Protein AF-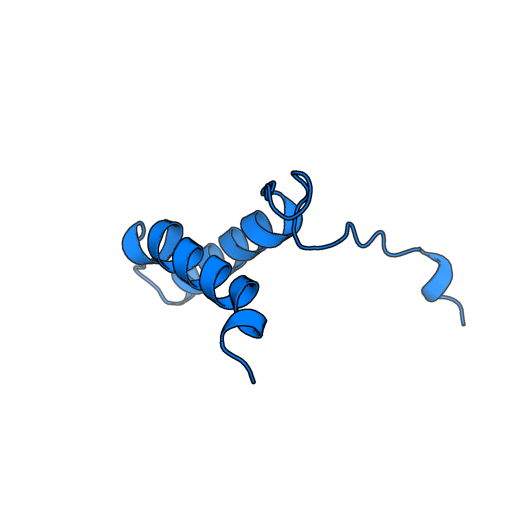A0A3B8MET8-F1 (afdb_monomer_lite)

Foldseek 3Di:
DDPVVCVVVVVVVVCCCVPPVVPDDDPDPVSVVVSSVVVVCCQQQPAQDVVVVGGHNHDPPPVDPVVVPD

Secondary structure (DSSP, 8-state):
--GGG-HHHHHHHHHHIIIIITT---SSHHHHHHHHHHHHHHHHHT--BGGGTSB-SS------GGGG--

Structure (mmCIF, N/CA/C/O backbone):
data_AF-A0A3B8MET8-F1
#
_entry.id   AF-A0A3B8MET8-F1
#
loop_
_atom_site.group_PDB
_atom_site.id
_atom_site.type_symbol
_atom_site.label_atom_id
_atom_site.label_alt_id
_atom_site.label_comp_id
_atom_site.label_asym_id
_atom_site.label_entity_id
_atom_site.label_seq_id
_atom_site.pdbx_PDB_ins_code
_atom_site.Cartn_x
_atom_site.Cartn_y
_atom_site.Cartn_z
_atom_site.occupancy
_atom_site.B_iso_or_equiv
_atom_site.auth_seq_id
_atom_site.auth_comp_id
_atom_site.auth_asym_id
_atom_site.auth_atom_id
_atom_site.pdbx_PDB_model_num
ATOM 1 N N . GLY A 1 1 ? 24.163 -12.615 2.739 1.00 61.38 1 GLY A N 1
ATOM 2 C CA . GLY A 1 1 ? 23.237 -11.819 1.929 1.00 61.38 1 GLY A CA 1
ATOM 3 C C . GLY A 1 1 ? 23.923 -10.521 1.631 1.00 61.38 1 GLY A C 1
ATOM 4 O O . GLY A 1 1 ? 24.378 -9.859 2.558 1.00 61.38 1 GLY A O 1
ATOM 5 N N . SER A 1 2 ? 24.084 -10.223 0.359 1.00 63.00 2 SER A N 1
ATOM 6 C CA . SER A 1 2 ? 24.735 -9.012 -0.098 1.00 63.00 2 SER A CA 1
ATOM 7 C C . SER A 1 2 ? 23.710 -7.883 -0.249 1.00 63.00 2 SER A C 1
ATOM 9 O O . SER A 1 2 ? 22.571 -8.161 -0.622 1.00 63.00 2 SER A O 1
ATOM 11 N N . PRO A 1 3 ? 24.075 -6.611 0.003 1.00 65.00 3 PRO A N 1
ATOM 12 C CA . PRO A 1 3 ? 23.131 -5.486 -0.010 1.00 65.00 3 PRO A CA 1
ATOM 13 C C . PRO A 1 3 ? 22.288 -5.372 -1.290 1.00 65.00 3 PRO A C 1
ATOM 15 O O . PRO A 1 3 ? 21.141 -4.947 -1.251 1.00 65.00 3 PRO A O 1
ATOM 18 N N . TRP A 1 4 ? 22.832 -5.802 -2.429 1.00 64.44 4 TRP A N 1
ATOM 19 C CA . TRP A 1 4 ? 22.166 -5.756 -3.732 1.00 64.44 4 TRP A CA 1
ATOM 20 C C . TRP A 1 4 ? 21.111 -6.853 -3.954 1.00 64.44 4 TRP A C 1
ATOM 22 O O . TRP A 1 4 ? 20.339 -6.766 -4.904 1.00 64.44 4 TRP A O 1
ATOM 32 N N . GLU A 1 5 ? 21.042 -7.874 -3.097 1.00 71.19 5 GLU A N 1
ATOM 33 C CA . GLU A 1 5 ? 20.076 -8.974 -3.235 1.00 71.19 5 GLU A CA 1
ATOM 34 C C . GLU A 1 5 ? 18.677 -8.603 -2.707 1.00 71.19 5 GLU A C 1
ATOM 36 O O . GLU A 1 5 ? 17.698 -9.278 -3.020 1.00 71.19 5 GLU A O 1
ATOM 41 N N . ASN A 1 6 ? 18.554 -7.516 -1.935 1.00 81.81 6 ASN A N 1
ATOM 42 C CA . ASN A 1 6 ? 17.329 -7.181 -1.201 1.00 81.81 6 ASN A CA 1
ATOM 43 C C . ASN A 1 6 ? 16.458 -6.089 -1.855 1.00 81.81 6 ASN A C 1
ATOM 45 O O . ASN A 1 6 ? 15.403 -5.735 -1.322 1.00 81.81 6 ASN A O 1
ATOM 49 N N . GLY A 1 7 ? 16.849 -5.569 -3.024 1.00 81.50 7 GLY A N 1
ATOM 50 C CA . GLY A 1 7 ? 16.202 -4.402 -3.641 1.00 81.50 7 GLY A CA 1
ATOM 51 C C . GLY A 1 7 ? 14.694 -4.560 -3.897 1.00 81.50 7 GLY A C 1
ATOM 52 O O . GLY A 1 7 ? 13.942 -3.589 -3.806 1.00 81.50 7 GLY A O 1
ATOM 53 N N . TYR A 1 8 ? 14.216 -5.786 -4.147 1.00 81.62 8 TYR A N 1
ATOM 54 C CA . TYR A 1 8 ? 12.780 -6.063 -4.272 1.00 81.62 8 TYR A CA 1
ATOM 55 C C . TYR A 1 8 ? 12.026 -5.829 -2.954 1.00 81.62 8 TYR A C 1
ATOM 57 O O . TYR A 1 8 ? 11.008 -5.137 -2.933 1.00 81.62 8 TYR A O 1
ATOM 65 N N . ILE A 1 9 ? 12.534 -6.378 -1.847 1.00 85.12 9 ILE A N 1
ATOM 66 C CA . ILE A 1 9 ? 11.911 -6.240 -0.523 1.00 85.12 9 ILE A CA 1
ATOM 67 C C . ILE A 1 9 ? 11.973 -4.785 -0.058 1.00 85.12 9 ILE A C 1
ATOM 69 O O . ILE A 1 9 ? 11.008 -4.280 0.513 1.00 85.12 9 ILE A O 1
ATOM 73 N N . GLU A 1 10 ? 13.074 -4.091 -0.332 1.00 89.44 10 GLU A N 1
ATOM 74 C CA . GLU A 1 10 ? 13.224 -2.669 -0.010 1.00 89.44 10 GLU A CA 1
ATOM 75 C C . GLU A 1 10 ? 12.221 -1.806 -0.773 1.00 89.44 10 GLU A C 1
ATOM 77 O O . GLU A 1 10 ? 11.531 -0.987 -0.163 1.00 89.44 10 GLU A O 1
ATOM 82 N N . SER A 1 11 ? 12.065 -2.039 -2.080 1.00 87.88 11 SER A N 1
ATOM 83 C CA . SER A 1 11 ? 11.074 -1.340 -2.903 1.00 87.88 11 SER A CA 1
ATOM 84 C C . SER A 1 11 ? 9.645 -1.608 -2.427 1.00 87.88 11 SER A C 1
ATOM 86 O O . SER A 1 11 ? 8.854 -0.672 -2.284 1.00 87.88 11 SER A O 1
ATOM 88 N N . PHE A 1 12 ? 9.318 -2.867 -2.121 1.00 90.44 12 PHE A N 1
ATOM 89 C CA . PHE A 1 12 ? 8.013 -3.244 -1.581 1.00 90.44 12 PHE A CA 1
ATOM 90 C C . PHE A 1 12 ? 7.730 -2.531 -0.253 1.00 90.44 12 PHE A C 1
ATOM 92 O O . PHE A 1 12 ? 6.702 -1.871 -0.119 1.00 90.44 12 PHE A O 1
ATOM 99 N N . ASN A 1 13 ? 8.651 -2.615 0.711 1.00 92.56 13 ASN A N 1
ATOM 100 C CA . ASN A 1 13 ? 8.472 -2.035 2.042 1.00 92.56 13 ASN A CA 1
ATOM 101 C C . ASN A 1 13 ? 8.414 -0.505 2.010 1.00 92.56 13 ASN A C 1
ATOM 103 O O . ASN A 1 13 ? 7.651 0.089 2.771 1.00 92.56 13 ASN A O 1
ATOM 107 N N . GLY A 1 14 ? 9.200 0.136 1.139 1.00 94.88 14 GLY A N 1
ATOM 108 C CA . GLY A 1 14 ? 9.129 1.579 0.917 1.00 94.88 14 GLY A CA 1
ATOM 109 C C . GLY A 1 14 ? 7.749 1.991 0.412 1.00 94.88 14 GLY A C 1
ATOM 110 O O . GLY A 1 14 ? 7.070 2.790 1.048 1.00 94.88 14 GLY A O 1
ATOM 111 N N . LYS A 1 15 ? 7.277 1.357 -0.669 1.00 94.31 15 LYS A N 1
ATOM 112 C CA . LYS A 1 15 ? 5.961 1.656 -1.253 1.00 94.31 15 LYS A CA 1
ATOM 113 C C . LYS A 1 15 ? 4.804 1.343 -0.313 1.00 94.31 15 LYS A C 1
ATOM 115 O O . LYS A 1 15 ? 3.870 2.130 -0.233 1.00 94.31 15 LYS A O 1
ATOM 120 N N . PHE A 1 16 ? 4.877 0.241 0.425 1.00 95.62 16 PHE A N 1
ATOM 121 C CA . PHE A 1 16 ? 3.856 -0.119 1.403 1.00 95.62 16 PHE A CA 1
ATOM 122 C C . PHE A 1 16 ? 3.730 0.929 2.512 1.00 95.62 16 PHE A C 1
ATOM 124 O O . PHE A 1 16 ? 2.623 1.302 2.900 1.00 95.62 16 PHE A O 1
ATOM 131 N N . ARG A 1 17 ? 4.869 1.433 3.000 1.00 96.56 17 ARG A N 1
ATOM 132 C CA . ARG A 1 17 ? 4.892 2.483 4.017 1.00 96.56 17 ARG A CA 1
ATOM 133 C C . ARG A 1 17 ? 4.300 3.785 3.485 1.00 96.56 17 ARG A C 1
ATOM 135 O O . ARG A 1 17 ? 3.400 4.328 4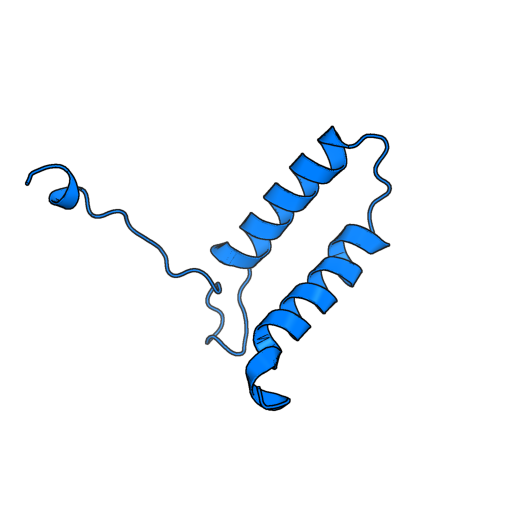.115 1.00 96.56 17 ARG A O 1
ATOM 142 N N . ASP A 1 18 ? 4.778 4.250 2.336 1.00 96.81 18 ASP A N 1
ATOM 143 C CA . ASP A 1 18 ? 4.414 5.568 1.811 1.00 96.81 18 ASP A CA 1
ATOM 144 C C . ASP A 1 18 ? 2.966 5.636 1.321 1.00 96.81 18 ASP A C 1
ATOM 146 O O . ASP A 1 18 ? 2.315 6.663 1.473 1.00 96.81 18 ASP A O 1
ATOM 150 N 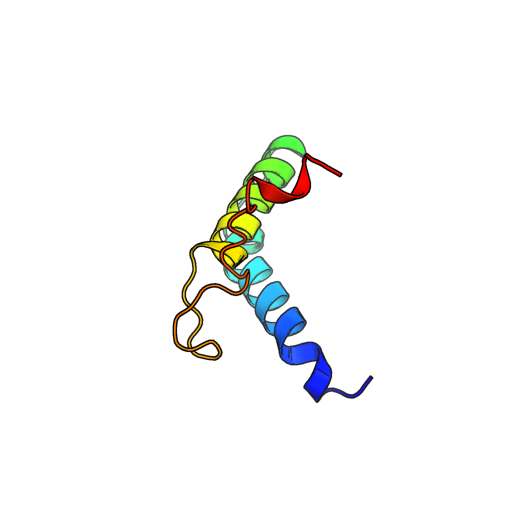N . GLU A 1 19 ? 2.457 4.551 0.736 1.00 95.19 19 GLU A N 1
ATOM 151 C CA . GLU A 1 19 ? 1.155 4.566 0.066 1.00 95.19 19 GLU A CA 1
ATOM 152 C C . GLU A 1 19 ? 0.011 4.017 0.914 1.00 95.19 19 GLU A C 1
ATOM 154 O O . GLU A 1 19 ? -1.138 4.335 0.623 1.00 95.19 19 GLU A O 1
ATOM 159 N N . LEU A 1 20 ? 0.294 3.181 1.919 1.00 96.44 20 LEU A N 1
ATOM 160 C CA . LEU A 1 20 ? -0.743 2.646 2.800 1.00 96.44 20 LEU A CA 1
ATOM 161 C C . LEU A 1 20 ? -0.556 3.117 4.238 1.00 96.44 20 LEU A C 1
ATOM 163 O O . LEU A 1 20 ? -1.427 3.785 4.780 1.00 96.44 20 LEU A O 1
ATOM 167 N N . LEU A 1 21 ? 0.571 2.784 4.869 1.00 95.69 21 LEU A N 1
ATOM 168 C CA . LEU A 1 21 ? 0.714 2.998 6.314 1.00 95.69 21 LEU A CA 1
ATOM 169 C C . LEU A 1 21 ? 0.752 4.479 6.708 1.00 95.69 21 LEU A C 1
ATOM 171 O O . LEU A 1 21 ? 0.250 4.830 7.767 1.00 95.69 21 LEU A O 1
ATOM 175 N N . ASN A 1 22 ? 1.341 5.332 5.869 1.00 95.56 22 ASN A N 1
ATOM 176 C CA . ASN A 1 22 ? 1.383 6.776 6.098 1.00 95.56 22 ASN A CA 1
ATOM 177 C C . ASN A 1 22 ? 0.112 7.496 5.610 1.00 95.56 22 ASN A C 1
ATOM 179 O O . ASN A 1 22 ? -0.108 8.643 5.991 1.00 95.56 22 ASN A O 1
ATOM 183 N N . GLY A 1 23 ? -0.682 6.859 4.741 1.00 92.94 23 GLY A N 1
ATOM 184 C CA . GLY A 1 23 ? -1.873 7.454 4.127 1.00 92.94 23 GLY A CA 1
ATOM 185 C C . GLY A 1 23 ? -3.183 7.122 4.841 1.00 92.94 23 GLY A C 1
ATOM 186 O O . GLY A 1 23 ? -4.149 7.865 4.704 1.00 92.94 23 GLY A O 1
ATOM 187 N N . GLU A 1 24 ? -3.214 6.037 5.613 1.00 93.81 24 GLU A N 1
ATOM 188 C CA . GLU A 1 24 ? -4.428 5.510 6.236 1.00 93.81 24 GLU A CA 1
ATOM 189 C C . GLU A 1 24 ? -4.360 5.573 7.766 1.00 93.81 24 GLU A C 1
ATOM 191 O O . GLU A 1 24 ? -3.326 5.299 8.380 1.00 93.81 24 GLU A O 1
ATOM 196 N N . ILE A 1 25 ? -5.498 5.866 8.399 1.00 94.75 25 ILE A N 1
ATOM 197 C CA . ILE A 1 25 ? -5.688 5.688 9.843 1.00 94.75 25 ILE A CA 1
ATOM 198 C C . ILE A 1 25 ? -6.571 4.463 10.042 1.00 94.75 25 ILE A C 1
ATOM 200 O O . ILE A 1 25 ? -7.751 4.479 9.709 1.00 94.75 25 ILE A O 1
ATOM 204 N N . PHE A 1 26 ? -6.015 3.410 10.634 1.00 95.94 26 PHE A N 1
ATOM 205 C CA . PHE A 1 26 ? -6.780 2.206 10.944 1.00 95.94 26 PHE A CA 1
ATOM 206 C C . PHE A 1 26 ? -7.511 2.362 12.274 1.00 95.94 26 PHE A C 1
ATOM 208 O O . PHE A 1 26 ? -6.892 2.541 13.323 1.00 95.94 26 PHE A O 1
ATOM 215 N N . THR A 1 27 ? -8.831 2.227 12.245 1.00 95.94 27 THR A N 1
ATOM 216 C CA . THR A 1 27 ? -9.675 2.274 13.447 1.00 95.94 27 THR A CA 1
ATOM 217 C C . THR A 1 27 ? -9.810 0.904 14.105 1.00 95.94 27 THR A C 1
ATOM 219 O O . THR A 1 27 ? -10.066 0.800 15.305 1.00 95.94 27 THR A O 1
ATOM 222 N N . THR A 1 28 ? -9.597 -0.170 13.335 1.00 97.69 28 THR A N 1
ATOM 223 C CA . THR A 1 28 ? -9.649 -1.551 13.825 1.00 97.69 28 THR A CA 1
ATOM 224 C C . THR A 1 28 ? -8.567 -2.431 13.200 1.00 97.69 28 THR A C 1
ATOM 226 O O . THR A 1 28 ? -8.103 -2.213 12.079 1.00 97.69 28 THR A O 1
ATOM 229 N N . LEU A 1 29 ? -8.215 -3.517 13.894 1.00 97.31 29 LEU A N 1
ATOM 230 C CA . LEU A 1 29 ? -7.318 -4.538 13.345 1.00 97.31 29 LEU A CA 1
ATOM 231 C C . LEU A 1 29 ? -7.905 -5.214 12.092 1.00 97.31 29 LEU A C 1
ATOM 233 O O . LEU A 1 29 ? -7.161 -5.641 11.209 1.00 97.31 29 LEU A O 1
ATOM 237 N N . GLN A 1 30 ? -9.231 -5.346 12.016 1.00 97.50 30 GLN A N 1
ATOM 238 C CA . GLN A 1 30 ? -9.898 -5.939 10.859 1.00 97.50 30 GLN A CA 1
ATOM 239 C C . GLN A 1 30 ? -9.719 -5.067 9.614 1.00 97.50 30 GLN A C 1
ATOM 241 O O . GLN A 1 30 ? -9.345 -5.583 8.563 1.00 97.50 30 GLN A O 1
ATOM 246 N N . GLU A 1 31 ? -9.915 -3.759 9.751 1.00 97.00 31 GLU A N 1
ATOM 247 C CA . GLU A 1 31 ? -9.682 -2.782 8.689 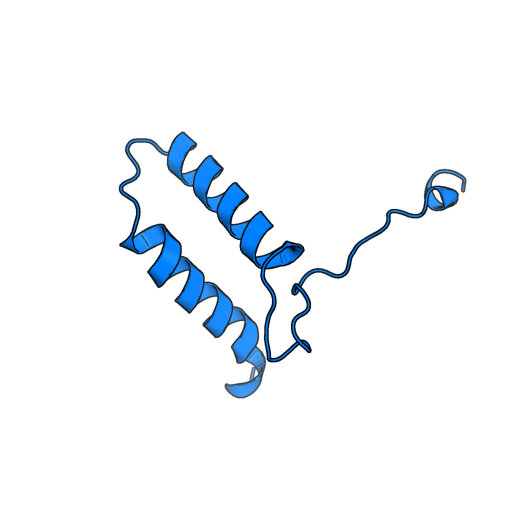1.00 97.00 31 GLU A CA 1
ATOM 248 C C . GLU A 1 31 ? -8.232 -2.833 8.193 1.00 97.00 31 GLU A C 1
ATOM 250 O O . GLU A 1 31 ? -7.998 -3.022 6.998 1.00 97.00 31 GLU A O 1
ATOM 255 N N . ALA A 1 32 ? -7.260 -2.812 9.112 1.00 96.38 32 ALA A N 1
ATOM 256 C CA . ALA A 1 32 ? -5.843 -2.933 8.768 1.00 96.38 32 ALA A CA 1
ATOM 257 C C . ALA A 1 32 ? -5.542 -4.205 7.957 1.00 96.38 32 ALA A C 1
ATOM 259 O O . ALA A 1 32 ? -4.820 -4.159 6.957 1.00 96.38 32 ALA A O 1
ATOM 260 N N . LYS A 1 33 ? -6.129 -5.347 8.343 1.00 97.25 33 LYS A N 1
ATOM 261 C CA . LYS A 1 33 ? -5.970 -6.619 7.619 1.00 97.25 33 LYS A CA 1
ATOM 262 C C . LYS A 1 33 ? -6.566 -6.561 6.214 1.00 97.25 33 LYS A C 1
ATOM 264 O O . LYS A 1 33 ? -5.924 -7.024 5.271 1.00 97.25 33 LYS A O 1
ATOM 269 N N . VAL A 1 34 ? -7.773 -6.013 6.071 1.00 97.44 34 VAL A N 1
ATOM 270 C CA . VAL A 1 34 ? -8.468 -5.918 4.779 1.00 97.44 34 VAL A CA 1
ATOM 271 C C . VAL A 1 34 ? -7.705 -5.000 3.828 1.00 97.44 34 VAL A C 1
ATOM 273 O O . VAL A 1 34 ? -7.389 -5.416 2.712 1.00 97.44 34 VAL A O 1
ATOM 276 N N . LEU A 1 35 ? -7.344 -3.798 4.279 1.00 97.00 35 LEU A N 1
ATOM 277 C CA . LEU A 1 35 ? -6.636 -2.815 3.459 1.00 97.00 35 LEU A CA 1
ATOM 278 C C . LEU A 1 35 ? -5.229 -3.292 3.084 1.00 97.00 35 LEU A C 1
ATOM 280 O O . LEU A 1 35 ? -4.843 -3.204 1.920 1.00 97.00 35 LEU A O 1
ATOM 284 N N . THR A 1 36 ? -4.500 -3.919 4.013 1.00 96.50 36 THR A N 1
ATOM 285 C CA . THR A 1 36 ? -3.190 -4.527 3.714 1.00 96.50 36 THR A CA 1
ATOM 286 C C . THR A 1 36 ? -3.306 -5.643 2.673 1.00 96.50 36 THR A C 1
ATOM 288 O O . THR A 1 36 ? -2.511 -5.710 1.732 1.00 96.50 36 THR A O 1
ATOM 291 N N . ALA A 1 37 ? -4.299 -6.531 2.805 1.00 95.62 37 ALA A N 1
ATOM 292 C CA . ALA A 1 37 ? -4.508 -7.620 1.853 1.00 95.62 37 ALA A CA 1
ATOM 293 C C . ALA A 1 37 ? -4.888 -7.096 0.462 1.00 95.62 37 ALA A C 1
ATOM 295 O O . ALA A 1 37 ? -4.384 -7.599 -0.549 1.00 95.62 37 ALA A O 1
ATOM 296 N N . TRP A 1 38 ? -5.744 -6.073 0.416 1.00 95.94 38 TRP A N 1
ATOM 297 C CA . TRP A 1 38 ? -6.125 -5.403 -0.818 1.00 95.94 38 TRP A CA 1
ATOM 298 C C . TRP A 1 38 ? -4.921 -4.730 -1.483 1.00 95.94 38 TRP A C 1
ATOM 300 O O . TRP A 1 38 ? -4.637 -5.023 -2.646 1.00 95.94 38 TRP A O 1
ATOM 310 N N . TRP A 1 39 ? -4.156 -3.922 -0.744 1.00 95.94 39 TRP A N 1
ATOM 311 C CA . TRP A 1 39 ? -2.984 -3.220 -1.271 1.00 95.94 39 TRP A CA 1
ATOM 312 C C . TRP A 1 39 ? -1.941 -4.203 -1.811 1.00 95.94 39 TRP A C 1
ATOM 314 O O . TRP A 1 39 ? -1.467 -4.061 -2.938 1.00 95.94 39 TRP A O 1
ATOM 324 N N . ARG A 1 40 ? -1.661 -5.284 -1.069 1.00 94.69 40 ARG A N 1
ATOM 325 C CA . ARG A 1 40 ? -0.750 -6.347 -1.518 1.00 94.69 40 ARG A CA 1
ATOM 326 C C . ARG A 1 40 ? -1.209 -6.970 -2.837 1.00 94.69 40 ARG A C 1
ATOM 328 O O . ARG A 1 40 ? -0.379 -7.243 -3.702 1.00 94.69 40 ARG A O 1
ATOM 335 N N . ARG A 1 41 ? -2.518 -7.193 -3.014 1.00 94.25 41 ARG A N 1
ATOM 336 C CA . ARG A 1 41 ? -3.075 -7.710 -4.274 1.00 94.25 41 ARG A CA 1
ATOM 337 C C . ARG A 1 41 ? -2.858 -6.722 -5.422 1.00 94.25 41 ARG A C 1
ATOM 339 O O . ARG A 1 41 ? -2.457 -7.154 -6.499 1.00 94.25 41 ARG A O 1
ATOM 346 N N . GLN A 1 42 ? -3.086 -5.428 -5.194 1.00 93.62 42 GLN A N 1
ATOM 347 C CA . GLN A 1 42 ? -2.848 -4.389 -6.202 1.00 93.62 42 GLN A CA 1
ATOM 348 C C . GLN A 1 42 ? -1.374 -4.350 -6.619 1.00 93.62 42 GLN A C 1
ATOM 350 O O . GLN A 1 42 ? -1.065 -4.464 -7.806 1.00 93.62 42 GLN A O 1
ATOM 355 N N . TYR A 1 43 ? -0.463 -4.271 -5.646 1.00 92.94 43 TYR A N 1
ATOM 356 C CA . TYR A 1 43 ? 0.975 -4.202 -5.896 1.00 92.94 43 TYR A CA 1
ATOM 357 C C . TYR A 1 43 ? 1.485 -5.420 -6.677 1.00 92.94 43 TYR A C 1
ATOM 359 O O . TYR A 1 43 ? 2.232 -5.263 -7.642 1.00 92.94 43 TYR A O 1
ATOM 367 N N . ASN A 1 44 ? 1.049 -6.623 -6.284 1.00 90.81 44 ASN A N 1
ATOM 368 C CA . ASN A 1 44 ? 1.546 -7.873 -6.853 1.00 90.81 44 ASN A CA 1
ATOM 369 C C . ASN A 1 44 ? 0.900 -8.258 -8.188 1.00 90.81 44 ASN A C 1
ATOM 371 O O . ASN A 1 44 ? 1.550 -8.941 -8.968 1.00 90.81 44 ASN A O 1
ATOM 375 N N . HIS A 1 45 ? -0.351 -7.884 -8.464 1.00 89.19 45 HIS A N 1
ATOM 376 C CA . HIS A 1 45 ? -1.071 -8.415 -9.634 1.00 89.19 45 HIS A CA 1
ATOM 377 C C . HIS A 1 45 ? -1.484 -7.372 -10.663 1.00 89.19 45 HIS A C 1
ATOM 379 O O . HIS A 1 45 ? -1.798 -7.745 -11.788 1.00 89.19 45 HIS A O 1
ATOM 385 N N . LEU A 1 46 ? -1.523 -6.094 -10.291 1.00 89.06 46 LEU A N 1
ATOM 386 C CA . LEU A 1 46 ? -2.110 -5.054 -11.138 1.00 89.06 46 LEU A CA 1
ATOM 387 C C . LEU A 1 46 ? -1.133 -3.920 -11.424 1.00 89.06 46 LEU A C 1
ATOM 389 O O . LEU A 1 46 ? -1.155 -3.354 -12.514 1.00 89.06 46 LEU A O 1
ATOM 393 N N . ARG A 1 47 ? -0.253 -3.597 -10.475 1.00 88.50 47 ARG A N 1
ATOM 394 C CA . ARG A 1 47 ? 0.678 -2.486 -10.631 1.00 88.50 47 ARG A CA 1
ATOM 395 C C . ARG A 1 47 ? 1.766 -2.808 -11.665 1.00 88.50 47 ARG A C 1
ATOM 397 O O . ARG A 1 47 ? 2.463 -3.804 -11.493 1.00 88.50 47 ARG A O 1
ATOM 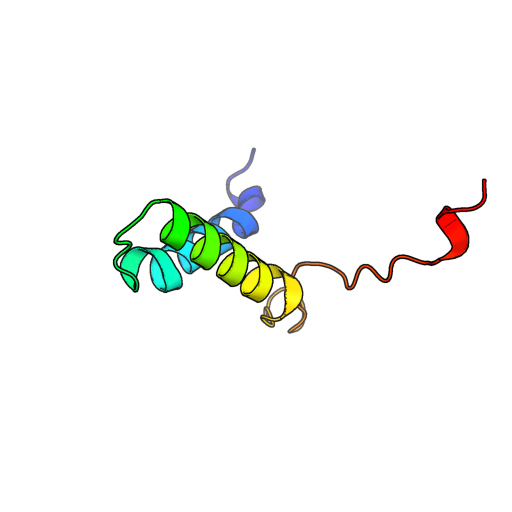404 N N . PRO A 1 48 ? 1.977 -1.961 -12.684 1.00 88.75 48 PRO A N 1
ATOM 405 C CA . PRO A 1 48 ? 3.102 -2.102 -13.597 1.00 88.75 48 PRO A CA 1
ATOM 406 C C . PRO A 1 48 ? 4.403 -1.629 -12.933 1.00 88.75 48 PRO A C 1
ATOM 408 O O . PRO A 1 48 ? 4.448 -0.554 -12.331 1.00 88.75 48 PRO A O 1
ATOM 411 N N . HIS A 1 49 ? 5.479 -2.406 -13.079 1.00 87.38 49 HIS A N 1
ATOM 412 C CA . HIS A 1 49 ? 6.808 -2.053 -12.562 1.00 87.38 49 HIS A CA 1
ATOM 413 C C . HIS A 1 49 ? 7.801 -1.905 -13.709 1.00 87.38 49 HIS A C 1
ATOM 415 O O . HIS A 1 49 ? 7.984 -2.831 -14.500 1.00 87.38 49 HIS A O 1
ATOM 421 N N . SER A 1 50 ? 8.470 -0.754 -13.804 1.00 86.19 50 SER A N 1
ATOM 422 C CA . SER A 1 50 ? 9.415 -0.452 -14.892 1.00 86.19 50 SER A CA 1
ATOM 423 C C . SER A 1 50 ? 10.568 -1.460 -14.965 1.00 86.19 50 SER A C 1
ATOM 425 O O . SER A 1 50 ? 10.904 -1.920 -16.053 1.00 86.19 50 SER A O 1
ATOM 427 N N . ALA A 1 51 ? 11.089 -1.897 -13.815 1.00 82.62 51 ALA A N 1
ATOM 428 C CA . ALA A 1 51 ? 12.118 -2.938 -13.719 1.00 82.62 51 ALA A CA 1
ATOM 429 C C . ALA A 1 51 ? 11.670 -4.310 -14.267 1.00 82.62 51 ALA A C 1
ATOM 431 O O . ALA A 1 51 ? 12.503 -5.149 -14.589 1.00 82.62 51 ALA A O 1
ATOM 432 N N . LEU A 1 52 ? 10.358 -4.536 -14.397 1.00 84.12 52 LEU A N 1
ATOM 433 C CA . LEU A 1 52 ? 9.761 -5.771 -14.919 1.00 84.12 52 LEU A CA 1
ATOM 434 C C . LEU A 1 52 ? 9.197 -5.605 -16.343 1.00 84.12 52 LEU A C 1
ATOM 436 O O . LEU A 1 52 ? 8.441 -6.458 -16.823 1.00 84.12 52 LEU A O 1
ATOM 440 N N . GLY A 1 53 ? 9.543 -4.510 -17.029 1.00 88.62 53 GLY A N 1
ATOM 441 C CA . GLY A 1 53 ? 8.990 -4.180 -18.344 1.00 88.62 53 GLY A CA 1
ATOM 442 C C . GLY A 1 53 ? 7.509 -3.810 -18.272 1.00 88.62 53 GLY A C 1
ATOM 443 O O . GLY A 1 53 ? 6.725 -4.255 -19.103 1.00 88.62 53 GLY A O 1
ATOM 444 N N . TYR A 1 54 ? 7.122 -3.050 -17.242 1.00 88.81 54 TYR A N 1
ATOM 445 C CA . TYR A 1 54 ? 5.743 -2.619 -16.968 1.00 88.81 54 TYR A CA 1
ATOM 446 C C . TYR A 1 54 ? 4.754 -3.765 -16.722 1.00 88.81 54 TYR A C 1
ATOM 448 O O . TYR A 1 54 ? 3.546 -3.609 -16.884 1.00 88.81 54 TYR A O 1
ATOM 456 N N . ARG A 1 55 ? 5.259 -4.912 -16.267 1.00 86.69 55 ARG A N 1
ATOM 457 C CA . ARG A 1 55 ? 4.439 -6.043 -15.825 1.00 86.69 55 ARG A CA 1
ATOM 458 C C . ARG A 1 55 ? 4.303 -6.059 -14.301 1.00 86.69 55 ARG A C 1
ATOM 460 O O . ARG A 1 55 ? 5.176 -5.523 -13.610 1.00 86.69 55 ARG A O 1
ATOM 467 N N . PRO A 1 56 ? 3.224 -6.655 -13.770 1.00 87.50 56 PRO A N 1
ATOM 468 C CA . PRO A 1 56 ? 3.099 -6.894 -12.343 1.00 87.50 56 PRO A CA 1
ATOM 469 C C . PRO A 1 56 ? 4.106 -7.949 -11.842 1.00 87.50 56 PRO A C 1
ATOM 471 O O . PRO A 1 56 ? 4.550 -8.787 -12.631 1.00 87.50 56 PRO A O 1
ATOM 474 N N . PRO A 1 57 ? 4.479 -7.926 -10.545 1.00 84.56 57 PRO A N 1
ATOM 475 C CA . PRO A 1 57 ? 5.491 -8.817 -9.972 1.00 84.56 57 PRO A CA 1
ATOM 476 C C . PRO A 1 57 ? 5.068 -10.279 -9.921 1.00 84.56 57 PRO A C 1
ATOM 478 O O . PRO A 1 57 ? 5.894 -11.169 -10.108 1.00 84.56 57 PRO A O 1
ATOM 481 N N . ALA A 1 58 ? 3.789 -10.547 -9.655 1.00 82.19 58 ALA A N 1
ATOM 482 C CA . ALA A 1 58 ? 3.282 -11.901 -9.710 1.00 82.19 58 ALA A CA 1
ATOM 483 C C . ALA A 1 58 ? 3.089 -12.294 -11.182 1.00 82.19 58 ALA A C 1
ATOM 485 O O . ALA A 1 58 ? 2.373 -11.589 -11.905 1.00 82.19 58 ALA A O 1
ATOM 486 N N . PRO A 1 59 ? 3.652 -13.428 -11.638 1.00 67.50 59 PRO A N 1
ATOM 487 C CA . PRO A 1 59 ? 3.244 -13.995 -12.913 1.00 67.50 59 PRO A CA 1
ATOM 488 C C . PRO A 1 59 ? 1.727 -14.214 -12.888 1.00 67.50 59 PRO A C 1
ATOM 490 O O . PRO A 1 59 ? 1.158 -14.550 -11.844 1.00 67.50 59 PRO A O 1
ATOM 493 N N . VAL A 1 60 ? 1.056 -14.029 -14.029 1.00 54.94 60 VAL A N 1
ATOM 494 C CA . VAL A 1 60 ? -0.334 -14.473 -14.182 1.00 54.94 60 VAL A CA 1
ATOM 495 C C . VAL A 1 60 ? -0.315 -15.990 -14.031 1.00 54.94 60 VAL A C 1
ATOM 497 O O . VAL A 1 60 ? -0.046 -16.718 -14.982 1.00 54.94 60 VAL A O 1
ATOM 500 N N . VAL A 1 61 ? -0.530 -16.485 -12.811 1.00 47.81 61 VAL A N 1
ATOM 501 C CA . VAL A 1 61 ? -0.714 -17.911 -12.562 1.00 47.81 61 VAL A CA 1
ATOM 502 C C . VAL A 1 61 ? -2.088 -18.252 -13.119 1.00 47.81 61 VAL A C 1
ATOM 504 O O . VAL A 1 61 ? -3.094 -18.217 -12.411 1.00 47.81 61 VAL A O 1
ATOM 507 N N . ILE A 1 62 ? -2.147 -18.554 -14.414 1.00 46.72 62 ILE A N 1
ATOM 508 C CA . ILE A 1 62 ? -3.251 -19.336 -14.952 1.00 46.72 62 ILE A CA 1
ATOM 509 C C . ILE A 1 62 ? -3.084 -20.701 -14.289 1.00 46.72 62 ILE A C 1
ATOM 511 O O . ILE A 1 62 ? -2.166 -21.447 -14.627 1.00 46.72 62 ILE A O 1
ATOM 515 N N . LYS A 1 63 ? -3.909 -21.015 -13.283 1.00 41.50 63 LYS A N 1
ATOM 516 C CA . LYS A 1 63 ? -4.013 -22.394 -12.801 1.00 41.50 63 LYS A CA 1
ATOM 517 C C . LYS A 1 63 ? -4.490 -23.216 -13.994 1.00 41.50 63 LYS A C 1
ATOM 519 O O . LYS A 1 63 ? -5.664 -23.157 -14.344 1.00 41.50 63 LYS A O 1
ATOM 524 N N . SER A 1 64 ? -3.567 -23.908 -14.658 1.00 37.47 64 SER A N 1
ATOM 525 C CA . SER A 1 64 ? -3.923 -24.849 -15.712 1.00 37.47 64 SER A CA 1
ATOM 526 C C . SER A 1 64 ? -4.857 -25.895 -15.091 1.00 37.47 64 SER A C 1
ATOM 528 O O . SER A 1 64 ? -4.484 -26.484 -14.071 1.00 37.47 64 SER A O 1
ATOM 530 N N . PRO A 1 65 ? -6.059 -26.135 -15.645 1.00 50.03 65 PRO A N 1
ATOM 531 C CA . PRO A 1 65 ? -7.003 -27.106 -15.089 1.00 50.03 65 PRO A CA 1
ATOM 532 C C . PRO A 1 65 ? -6.487 -28.557 -15.132 1.00 50.03 65 PRO A C 1
ATOM 534 O O . PRO A 1 65 ? -7.128 -29.448 -14.588 1.00 50.03 65 PRO A O 1
ATOM 537 N N . ILE A 1 66 ? -5.320 -28.808 -15.734 1.00 49.56 66 ILE A N 1
ATOM 538 C CA . ILE A 1 66 ? -4.766 -30.152 -15.937 1.00 49.56 66 ILE A CA 1
ATOM 539 C C . ILE A 1 66 ? -4.209 -30.767 -14.634 1.00 49.56 66 ILE A C 1
ATOM 541 O O . ILE A 1 66 ? -4.179 -31.983 -14.499 1.00 49.56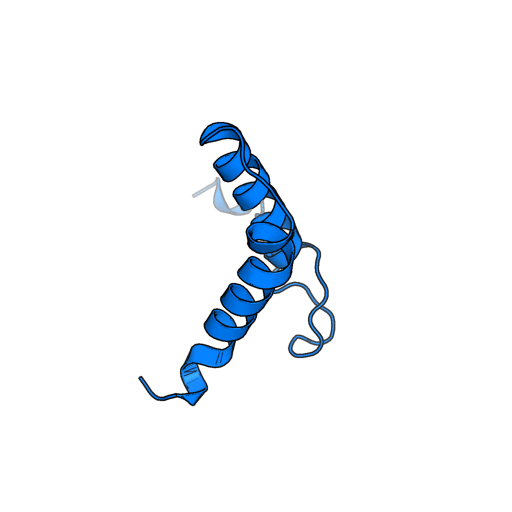 66 ILE A O 1
ATOM 545 N N . ALA A 1 67 ? -3.829 -29.970 -13.629 1.00 46.75 67 ALA A N 1
ATOM 546 C CA . ALA A 1 67 ? -3.167 -30.498 -12.426 1.00 46.75 67 ALA A CA 1
ATOM 547 C C . ALA A 1 67 ? -4.108 -31.126 -11.371 1.00 46.75 67 ALA A C 1
ATOM 549 O O . ALA A 1 67 ? -3.630 -31.579 -10.337 1.00 46.75 67 ALA A O 1
ATOM 550 N N . ALA A 1 68 ? -5.427 -31.147 -11.597 1.00 50.50 68 ALA A N 1
ATOM 551 C CA . ALA A 1 68 ? -6.390 -31.776 -10.681 1.00 50.50 68 ALA A CA 1
ATOM 552 C C . ALA A 1 68 ? -6.685 -33.253 -11.010 1.00 50.50 68 ALA A C 1
ATOM 554 O O . ALA A 1 68 ? -7.485 -33.879 -10.319 1.00 50.50 68 ALA A O 1
ATOM 555 N N . ALA A 1 69 ? -6.058 -33.806 -12.052 1.00 43.78 69 ALA A N 1
ATOM 556 C CA . ALA A 1 69 ? -6.205 -35.203 -12.443 1.00 43.78 69 ALA A CA 1
ATOM 557 C C . ALA A 1 69 ? -4.827 -35.869 -12.552 1.00 43.78 69 ALA A C 1
ATOM 559 O O . ALA A 1 69 ? -4.260 -35.977 -13.638 1.00 43.78 69 ALA A O 1
ATOM 560 N N . SER A 1 70 ? -4.268 -36.280 -11.416 1.00 39.25 70 SER A N 1
ATOM 561 C CA . SER A 1 70 ? -3.229 -37.313 -11.296 1.00 39.25 70 SER A CA 1
ATOM 562 C C . SER A 1 70 ? -3.267 -37.887 -9.888 1.00 39.25 70 SER A C 1
ATOM 564 O O . SER A 1 70 ? -3.316 -37.068 -8.943 1.00 39.25 70 SER A O 1
#

Sequence (70 aa):
GSPWENGYIESFNGKFRDELLNGEIFTTLQEAKVLTAWWRRQYNHLRPHSALGYRPPAPVVIKSPIAAAS

pLDDT: mean 82.4, std 17.93, range [37.47, 97.69]

Radius of gyration: 15.84 Å; chains: 1; bounding box: 35×45×32 Å